Protein AF-A0A382EE33-F1 (afdb_monomer)

InterPro domains:
  IPR005311 Penicillin-binding protein, dimerisation domain [PF03717] (40-85)
  IPR036138 Penicillin-binding protein, dimerisation domain superfamily [SSF56519] (30-89)
  IPR050515 Class D beta-lactamase/transpeptidase [PTHR30627] (3-84)

Sequence (90 aa):
MIIGTTCVLIVSSFRLQYLEREFYNQKADNRHIKVEKMVSNRGSIFDRRGTPLAVSTPVNSVVINPREYLKDKEKLFLLSRILSSDSKEI

Solvent-accessible surface area (backbone atoms only — not comparable to full-atom values): 5984 Å² total; per-residue (Å²): 114,70,69,61,54,51,51,52,52,52,54,53,49,50,43,51,65,66,76,39,33,69,65,53,48,54,53,47,67,78,55,61,80,74,85,75,80,83,77,78,81,68,80,68,47,61,46,102,84,69,48,76,78,51,76,80,70,91,76,89,83,88,86,79,65,61,91,78,50,69,82,42,68,66,59,53,56,54,49,32,64,74,68,73,46,66,76,85,83,110

Nearest PDB structures (foldseek):
  8tom-assembly1_L  TM=2.143E-01  e=5.101E+00  Escherichia coli K-12
  8toe-assembly1_L  TM=2.377E-01  e=7.840E+00  Escherichia coli K-12

pLDDT: mean 70.05, std 10.77, range [48.53, 93.81]

Mean predicted aligned error: 16.32 Å

Foldseek 3Di:
DVVVVVVVVVVVVCCCVPVCVVVVVVVCVVPVPPPDDDDDADDFDADPVRHTPDHDDDDDDDDDDCVVVVVDVPVLVVVCVVVVHPSVVD

Structure (mmCIF, N/CA/C/O backbone):
data_AF-A0A382EE33-F1
#
_entry.id   AF-A0A382EE33-F1
#
loop_
_atom_site.group_PDB
_atom_site.id
_atom_site.type_symbol
_atom_site.label_atom_id
_atom_site.label_alt_id
_atom_site.label_comp_id
_atom_site.label_asym_id
_atom_site.label_entity_id
_atom_site.label_seq_id
_atom_site.pdbx_PDB_ins_code
_atom_site.Cartn_x
_atom_site.Cartn_y
_atom_site.Cartn_z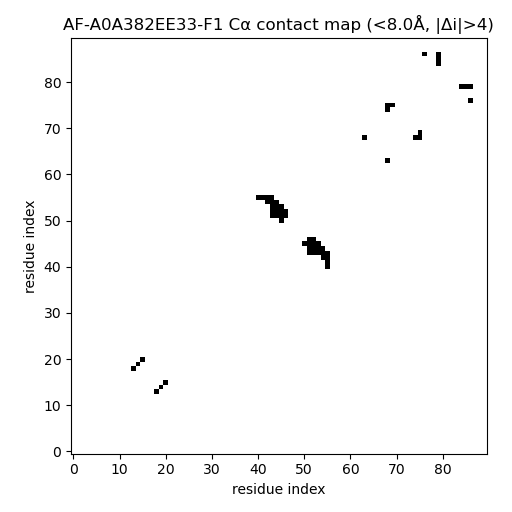
_atom_site.occupancy
_atom_site.B_iso_or_equiv
_atom_site.auth_seq_id
_atom_site.auth_comp_id
_atom_site.auth_asym_id
_atom_site.auth_atom_id
_atom_site.pdbx_PDB_model_num
ATOM 1 N N . MET A 1 1 ? 5.604 18.369 -44.160 1.00 66.94 1 MET A N 1
ATOM 2 C CA . MET A 1 1 ? 5.460 18.496 -42.690 1.00 66.94 1 MET A CA 1
ATOM 3 C C . MET A 1 1 ? 4.661 17.345 -42.079 1.00 66.94 1 MET A C 1
ATOM 5 O O . MET A 1 1 ? 5.194 16.679 -41.207 1.00 66.94 1 MET A O 1
ATOM 9 N N . ILE A 1 2 ? 3.457 17.044 -42.583 1.00 83.19 2 I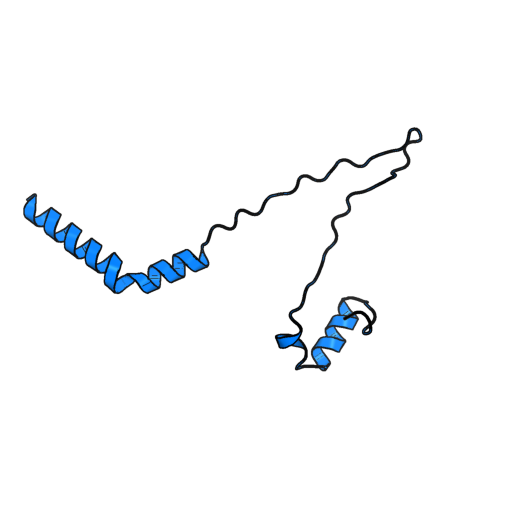LE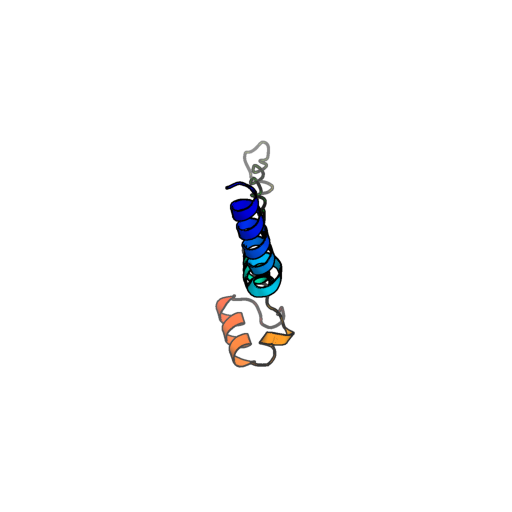 A N 1
ATOM 10 C CA . ILE A 1 2 ? 2.537 16.035 -42.012 1.00 83.19 2 ILE A CA 1
ATOM 11 C C . ILE A 1 2 ? 3.113 14.605 -42.019 1.00 83.19 2 ILE A C 1
ATOM 13 O O . ILE A 1 2 ? 3.048 13.904 -41.017 1.00 83.19 2 ILE A O 1
ATOM 17 N N . ILE A 1 3 ? 3.754 14.187 -43.114 1.00 89.81 3 ILE A N 1
ATOM 18 C CA . ILE A 1 3 ? 4.318 12.828 -43.238 1.00 89.81 3 ILE A CA 1
ATOM 19 C C . ILE A 1 3 ? 5.458 12.600 -42.231 1.00 89.81 3 ILE A C 1
ATOM 21 O O . ILE A 1 3 ? 5.545 11.543 -41.612 1.00 89.81 3 ILE A O 1
ATOM 25 N N . GLY A 1 4 ? 6.296 13.617 -42.008 1.00 90.75 4 GLY A N 1
ATOM 26 C CA . GLY A 1 4 ? 7.391 13.545 -41.038 1.00 90.75 4 GLY A CA 1
ATOM 27 C C . GLY A 1 4 ? 6.884 13.420 -39.603 1.00 90.75 4 GLY A C 1
ATOM 28 O O . GLY A 1 4 ? 7.361 12.572 -38.854 1.00 90.75 4 GLY A O 1
ATOM 29 N N . THR A 1 5 ? 5.865 14.199 -39.232 1.00 90.19 5 THR A N 1
ATOM 30 C CA . THR A 1 5 ? 5.262 14.115 -37.895 1.00 90.19 5 THR A CA 1
ATOM 31 C C . THR A 1 5 ? 4.576 12.773 -37.660 1.00 90.19 5 THR A C 1
ATOM 33 O O . THR A 1 5 ? 4.714 12.201 -36.581 1.00 90.19 5 THR A O 1
ATOM 36 N N . THR A 1 6 ? 3.902 12.220 -38.672 1.00 92.62 6 THR A N 1
ATOM 37 C CA . THR A 1 6 ? 3.267 10.901 -38.565 1.00 92.62 6 THR A CA 1
ATOM 38 C C . THR A 1 6 ? 4.304 9.799 -38.354 1.00 92.62 6 THR A C 1
ATOM 40 O O . THR A 1 6 ? 4.127 8.966 -37.468 1.00 92.62 6 THR A O 1
ATOM 43 N N . CYS A 1 7 ? 5.427 9.825 -39.079 1.00 93.81 7 CYS A N 1
ATOM 44 C CA . CYS A 1 7 ? 6.508 8.858 -38.873 1.00 93.81 7 CYS A CA 1
ATOM 45 C C . CYS A 1 7 ? 7.099 8.925 -37.456 1.00 93.81 7 CYS A C 1
ATOM 47 O O . CYS A 1 7 ? 7.338 7.886 -36.844 1.00 93.81 7 CYS A O 1
ATOM 49 N N . VAL A 1 8 ? 7.281 10.125 -36.896 1.00 93.62 8 VAL A N 1
ATOM 50 C CA . VAL A 1 8 ? 7.792 10.292 -35.523 1.00 93.62 8 VAL A CA 1
ATOM 51 C C . VAL A 1 8 ? 6.835 9.694 -34.488 1.00 93.62 8 VAL A C 1
ATOM 53 O O . VAL A 1 8 ? 7.279 9.014 -33.561 1.00 93.62 8 VAL A O 1
ATOM 56 N N . LEU A 1 9 ? 5.523 9.884 -34.658 1.00 91.25 9 LEU A N 1
ATOM 57 C CA . LEU A 1 9 ? 4.519 9.301 -33.762 1.00 91.25 9 LEU A CA 1
ATOM 58 C C . LEU A 1 9 ? 4.507 7.770 -33.825 1.00 91.25 9 LEU A C 1
ATOM 60 O O . LEU A 1 9 ? 4.387 7.119 -32.785 1.00 91.25 9 LEU A O 1
ATOM 64 N N . ILE A 1 10 ? 4.675 7.198 -35.021 1.00 93.50 10 ILE A N 1
ATOM 65 C CA . ILE A 1 10 ? 4.729 5.743 -35.218 1.00 93.50 10 ILE A CA 1
ATOM 66 C C . ILE A 1 10 ? 5.955 5.154 -34.513 1.00 93.50 10 ILE A C 1
ATOM 68 O O . ILE A 1 10 ? 5.821 4.203 -33.744 1.00 93.50 10 ILE A O 1
ATOM 72 N N . VAL A 1 11 ? 7.135 5.751 -34.705 1.00 92.94 11 VAL A N 1
ATOM 73 C CA . VAL A 1 11 ? 8.376 5.291 -34.059 1.00 92.94 11 VAL A CA 1
ATOM 74 C C . VAL A 1 11 ? 8.287 5.412 -32.535 1.00 92.94 11 VAL A C 1
ATOM 76 O O . VAL A 1 11 ? 8.636 4.473 -31.821 1.00 92.94 11 VAL A O 1
ATOM 79 N N . SER A 1 12 ? 7.774 6.536 -32.026 1.00 87.81 12 SER A N 1
ATOM 80 C CA . SER A 1 12 ? 7.588 6.746 -30.585 1.00 87.81 12 SER A CA 1
ATOM 81 C C . SER A 1 12 ? 6.626 5.717 -29.977 1.00 87.81 12 SER A C 1
ATOM 83 O O . SER A 1 12 ? 6.920 5.120 -28.941 1.00 87.81 12 SER A O 1
ATOM 85 N N . SER A 1 13 ? 5.515 5.435 -30.665 1.00 88.25 13 SER A N 1
ATOM 86 C CA . SER A 1 13 ? 4.531 4.437 -30.227 1.00 88.25 13 SER A CA 1
ATOM 87 C C . SER A 1 13 ? 5.118 3.028 -30.203 1.00 88.25 13 SER A C 1
ATOM 89 O O . SER A 1 13 ? 4.921 2.301 -29.232 1.00 88.25 13 SER A O 1
ATOM 91 N N . PHE A 1 14 ? 5.881 2.651 -31.232 1.00 89.19 14 PHE A N 1
ATOM 92 C CA . PHE A 1 14 ? 6.547 1.351 -31.283 1.00 89.19 14 PHE A CA 1
ATOM 93 C C . PHE A 1 14 ? 7.571 1.194 -30.150 1.00 89.19 14 PHE A C 1
ATOM 95 O O . PHE A 1 14 ? 7.620 0.150 -29.496 1.00 89.19 14 PHE A O 1
ATOM 102 N N . ARG A 1 15 ? 8.336 2.254 -29.849 1.00 83.56 15 ARG A N 1
ATOM 103 C CA . ARG A 1 15 ? 9.286 2.268 -28.728 1.00 83.56 15 ARG A CA 1
ATOM 104 C C . ARG A 1 15 ? 8.586 2.019 -27.392 1.00 83.56 15 ARG A C 1
ATOM 106 O O . ARG A 1 15 ? 9.013 1.153 -26.632 1.00 83.56 15 ARG A O 1
ATOM 113 N N . LEU A 1 16 ? 7.486 2.727 -27.134 1.00 82.38 16 LEU A N 1
ATOM 114 C CA . LEU A 1 16 ? 6.739 2.605 -25.881 1.00 82.38 16 LEU A CA 1
ATOM 115 C C . LEU A 1 16 ? 6.073 1.227 -25.730 1.00 82.38 16 LEU A C 1
ATOM 117 O O . LEU A 1 16 ? 6.050 0.667 -24.637 1.00 82.38 16 LEU A O 1
ATOM 121 N N . GLN A 1 17 ? 5.546 0.672 -26.826 1.00 79.19 17 GLN A N 1
ATOM 122 C CA . GLN A 1 17 ? 4.798 -0.589 -26.810 1.00 79.19 17 GLN A CA 1
ATOM 123 C C . GLN A 1 17 ? 5.665 -1.849 -26.840 1.00 79.19 17 GLN A C 1
ATOM 125 O O . GLN A 1 17 ? 5.191 -2.891 -26.392 1.00 79.19 17 GLN A O 1
ATOM 130 N N . TYR A 1 18 ? 6.884 -1.794 -27.385 1.00 78.75 18 TYR A N 1
ATOM 131 C CA . TYR A 1 18 ? 7.726 -2.984 -27.550 1.00 78.75 18 TYR A CA 1
ATOM 132 C C . TYR A 1 18 ? 8.980 -2.956 -26.673 1.00 78.75 18 TYR A C 1
ATOM 134 O O . TYR A 1 18 ? 9.264 -3.943 -26.004 1.00 78.75 18 TYR A O 1
ATOM 142 N N . LEU A 1 19 ? 9.705 -1.830 -26.621 1.00 74.56 19 LEU A N 1
ATOM 143 C CA . LEU A 1 19 ? 10.938 -1.736 -25.828 1.00 74.56 19 LEU A CA 1
ATOM 144 C C . LEU A 1 19 ? 10.652 -1.467 -24.347 1.00 74.56 19 LEU A C 1
ATOM 146 O O . LEU A 1 19 ? 11.328 -2.006 -23.480 1.00 74.56 19 LEU A O 1
ATOM 150 N N . GLU A 1 20 ? 9.657 -0.633 -24.046 1.00 71.31 20 GLU A N 1
ATOM 151 C CA . GLU A 1 20 ? 9.411 -0.157 -22.675 1.00 71.31 20 GLU A CA 1
ATOM 152 C C . GLU A 1 20 ? 8.192 -0.830 -22.014 1.00 71.31 20 GLU A C 1
ATOM 15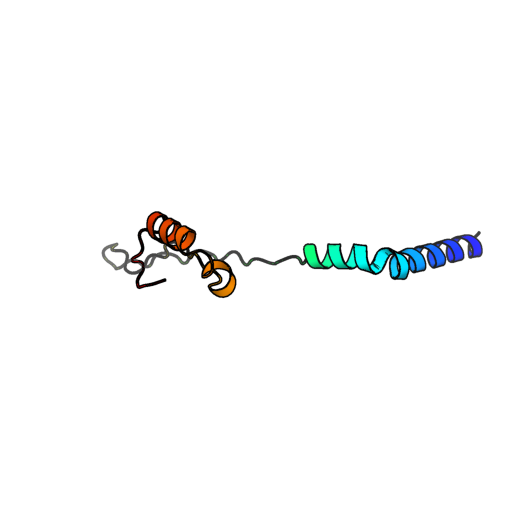4 O O . GLU A 1 20 ? 7.810 -0.485 -20.894 1.00 71.31 20 GLU A O 1
ATOM 159 N N . ARG A 1 21 ? 7.600 -1.835 -22.674 1.00 70.44 21 ARG A N 1
ATOM 160 C CA . ARG A 1 21 ? 6.384 -2.525 -22.216 1.00 70.44 21 ARG A CA 1
ATOM 161 C C . ARG A 1 21 ? 6.532 -3.140 -20.833 1.00 70.44 21 ARG A C 1
ATOM 163 O O . ARG A 1 21 ? 5.670 -2.935 -19.987 1.00 70.44 21 ARG A O 1
ATOM 170 N N . GLU A 1 22 ? 7.608 -3.882 -20.595 1.00 65.88 22 GLU A N 1
ATOM 171 C CA . GLU A 1 22 ? 7.837 -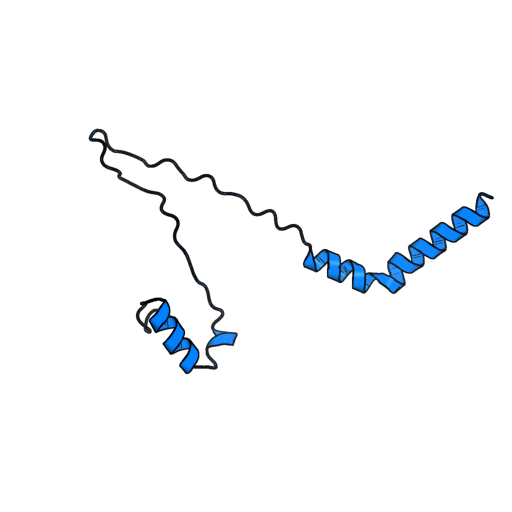4.553 -19.309 1.00 65.88 22 GLU A CA 1
ATOM 172 C C . GLU A 1 22 ? 8.019 -3.543 -18.171 1.00 65.88 22 GLU A C 1
ATOM 174 O O . GLU A 1 22 ? 7.446 -3.706 -17.096 1.00 65.88 22 GLU A O 1
ATOM 179 N N . PHE A 1 23 ? 8.724 -2.441 -18.433 1.00 71.62 23 PHE A N 1
ATOM 180 C CA . PHE A 1 23 ? 8.941 -1.369 -17.464 1.00 71.62 23 PHE A CA 1
ATOM 181 C C . PHE A 1 23 ? 7.644 -0.636 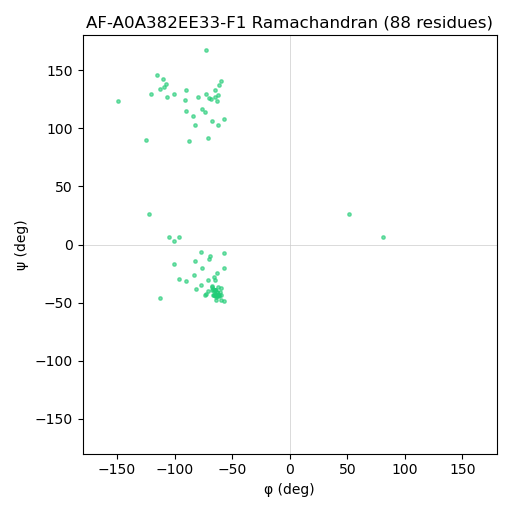-17.089 1.00 71.62 23 PHE A C 1
ATOM 183 O O . PHE A 1 23 ? 7.403 -0.352 -15.911 1.00 71.62 23 PHE A O 1
ATOM 190 N N . TYR A 1 24 ? 6.792 -0.327 -18.072 1.00 65.75 24 TYR A N 1
ATOM 191 C CA . TYR A 1 24 ? 5.517 0.345 -17.814 1.00 65.75 24 TYR A CA 1
ATOM 192 C C . TYR A 1 24 ? 4.450 -0.589 -17.244 1.00 65.75 24 TYR A C 1
ATOM 194 O O . TYR A 1 24 ? 3.706 -0.157 -16.365 1.00 65.75 24 TYR A O 1
ATOM 202 N N . ASN A 1 25 ? 4.415 -1.859 -17.654 1.00 68.31 25 ASN A N 1
ATOM 203 C CA . ASN A 1 25 ? 3.531 -2.860 -17.056 1.00 68.31 25 ASN A CA 1
ATOM 204 C C . ASN A 1 25 ? 3.887 -3.109 -15.590 1.00 68.31 25 ASN A C 1
ATOM 206 O O . ASN A 1 25 ? 3.008 -3.038 -14.742 1.00 68.31 25 ASN A O 1
ATOM 210 N N . GLN A 1 26 ? 5.172 -3.261 -15.259 1.00 66.12 26 GLN A N 1
ATOM 211 C CA . GLN A 1 26 ? 5.605 -3.413 -13.868 1.00 66.12 26 GLN A CA 1
ATOM 212 C C . GLN A 1 26 ? 5.213 -2.200 -13.005 1.00 66.12 26 GLN A C 1
ATOM 214 O O . GLN A 1 26 ? 4.811 -2.338 -11.850 1.00 66.12 26 GLN A O 1
ATOM 219 N N . LYS A 1 27 ? 5.284 -0.986 -13.564 1.00 66.69 27 LYS A N 1
ATOM 220 C CA . LYS A 1 27 ? 4.808 0.231 -12.889 1.00 66.69 27 LYS A CA 1
ATOM 221 C C . LYS A 1 27 ? 3.285 0.309 -12.770 1.00 66.69 27 LYS A C 1
ATOM 223 O O . LYS A 1 27 ? 2.818 0.954 -11.834 1.00 66.69 27 LYS A O 1
ATOM 228 N N . ALA A 1 28 ? 2.537 -0.270 -13.705 1.00 63.66 28 ALA A N 1
ATOM 229 C CA . ALA A 1 28 ? 1.080 -0.346 -13.652 1.00 63.66 28 ALA A CA 1
ATOM 230 C C . ALA A 1 28 ? 0.622 -1.377 -12.611 1.00 63.66 28 ALA A C 1
ATOM 232 O O . ALA A 1 28 ? -0.231 -1.057 -11.787 1.00 63.66 28 ALA A O 1
ATOM 233 N N . ASP A 1 29 ? 1.260 -2.548 -12.570 1.00 62.62 29 ASP A N 1
ATOM 234 C CA . ASP A 1 29 ? 1.001 -3.595 -11.577 1.00 62.62 29 ASP A CA 1
ATOM 235 C C . ASP A 1 29 ? 1.296 -3.095 -10.157 1.00 62.62 29 ASP A C 1
ATOM 237 O O . ASP A 1 29 ? 0.467 -3.227 -9.257 1.00 62.62 29 ASP A O 1
ATOM 241 N N . ASN A 1 30 ? 2.421 -2.396 -9.968 1.00 60.69 30 ASN A N 1
ATOM 242 C CA . ASN A 1 30 ? 2.786 -1.804 -8.676 1.00 60.69 30 ASN A CA 1
ATOM 243 C C . ASN A 1 30 ? 1.902 -0.617 -8.259 1.00 60.69 30 ASN A C 1
ATOM 245 O O . ASN A 1 30 ? 1.984 -0.157 -7.120 1.00 60.69 30 ASN A O 1
ATOM 249 N N . ARG A 1 31 ? 1.089 -0.080 -9.173 1.00 58.44 31 ARG A N 1
ATOM 250 C CA . ARG A 1 31 ? 0.193 1.058 -8.926 1.00 58.44 31 ARG A CA 1
ATOM 251 C C . ARG A 1 31 ? -1.256 0.712 -9.214 1.00 58.44 31 ARG A C 1
ATOM 253 O O . ARG A 1 31 ? -2.036 1.613 -9.525 1.00 58.44 31 ARG A O 1
ATOM 260 N N . HIS A 1 32 ? -1.629 -0.563 -9.106 1.00 58.00 32 HIS A N 1
ATOM 261 C CA . HIS A 1 32 ? -3.031 -0.934 -9.147 1.00 58.00 32 HIS A CA 1
ATOM 262 C C . HIS A 1 32 ? -3.739 -0.160 -8.031 1.00 58.00 32 HIS A C 1
ATOM 264 O O . HIS A 1 32 ? -3.482 -0.376 -6.846 1.00 58.00 32 HIS A O 1
ATOM 270 N N . ILE A 1 33 ? -4.542 0.833 -8.417 1.00 58.41 33 ILE A N 1
ATOM 271 C CA . ILE A 1 33 ? -5.223 1.730 -7.490 1.00 58.41 33 ILE A CA 1
ATOM 272 C C . ILE A 1 33 ? -6.157 0.855 -6.663 1.00 58.41 33 ILE A C 1
ATOM 274 O O . ILE A 1 33 ? -7.198 0.405 -7.140 1.00 58.41 33 ILE A O 1
ATOM 278 N N . LYS A 1 34 ? -5.762 0.566 -5.424 1.00 58.09 34 LYS A N 1
ATOM 279 C CA . LYS A 1 34 ? -6.579 -0.217 -4.512 1.00 58.09 34 LYS A CA 1
ATOM 280 C C . LYS A 1 34 ? -7.595 0.732 -3.894 1.00 58.09 34 LYS A C 1
ATOM 282 O O . LYS A 1 34 ? -7.260 1.556 -3.047 1.00 58.09 34 LYS A O 1
ATOM 287 N N . VAL A 1 35 ? -8.830 0.664 -4.381 1.00 60.16 35 VAL A N 1
ATOM 288 C CA . VAL A 1 35 ? -9.950 1.409 -3.800 1.00 60.16 35 VAL A CA 1
ATOM 289 C C . VAL A 1 35 ? -10.285 0.762 -2.457 1.00 60.16 35 VAL A C 1
A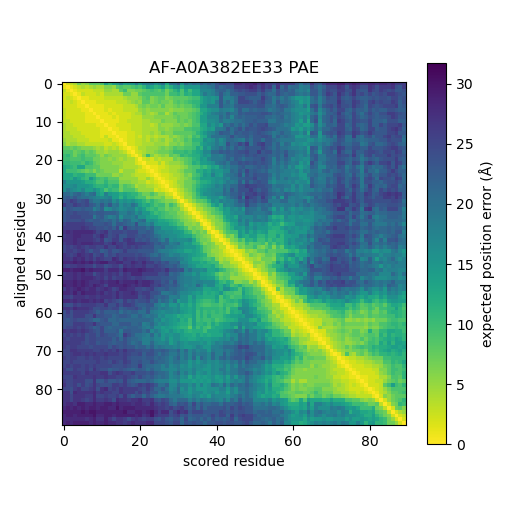TOM 291 O O . VAL A 1 35 ? -11.050 -0.198 -2.388 1.00 60.16 35 VAL A O 1
ATOM 294 N N . GLU A 1 36 ? -9.671 1.259 -1.388 1.00 62.97 36 GLU A N 1
ATOM 295 C CA . GLU A 1 36 ? -10.009 0.868 -0.022 1.00 62.97 36 GLU A CA 1
ATOM 296 C C . GLU A 1 36 ? -11.318 1.561 0.377 1.00 62.97 36 GLU A C 1
ATOM 298 O O . GLU A 1 36 ? -11.418 2.791 0.408 1.00 62.97 36 GLU A O 1
ATOM 303 N N . LYS A 1 37 ? -12.362 0.773 0.648 1.00 60.06 37 LYS A N 1
ATOM 304 C CA . LYS A 1 37 ? -13.644 1.307 1.119 1.00 60.06 37 LYS A CA 1
ATOM 305 C C . LYS A 1 37 ? -13.485 1.751 2.571 1.00 60.06 37 LYS A C 1
ATOM 307 O O . LYS A 1 37 ? -13.326 0.912 3.453 1.00 60.06 37 LYS A O 1
ATOM 312 N N . MET A 1 38 ? -13.587 3.053 2.834 1.00 64.75 38 MET A N 1
ATOM 313 C CA . MET A 1 38 ? -13.736 3.551 4.203 1.00 64.75 38 MET 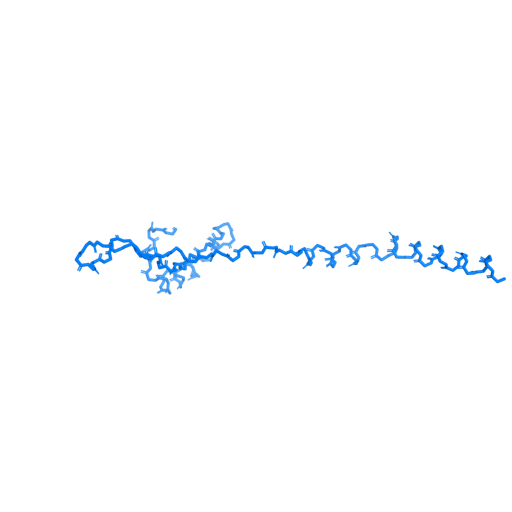A CA 1
ATOM 314 C C . MET A 1 38 ? -15.106 3.122 4.737 1.00 64.75 38 MET A C 1
ATOM 316 O O . MET A 1 38 ? -16.144 3.632 4.315 1.00 64.75 38 MET A O 1
ATOM 320 N N . VAL A 1 39 ? -15.116 2.143 5.639 1.00 67.00 39 VAL A N 1
ATOM 321 C CA . VAL A 1 39 ? -16.320 1.748 6.374 1.00 67.00 39 VAL A CA 1
ATOM 322 C C . VAL A 1 39 ? -16.701 2.875 7.329 1.00 67.00 39 VAL A C 1
ATOM 324 O O . VAL A 1 39 ? -15.889 3.317 8.134 1.00 67.00 39 VAL A O 1
ATOM 327 N N . SER A 1 40 ? -17.943 3.349 7.237 1.00 58.72 40 SER A N 1
ATOM 328 C CA . SER A 1 40 ? -18.507 4.258 8.234 1.00 58.72 40 SER A CA 1
ATOM 329 C C . SER A 1 40 ? -18.799 3.473 9.514 1.00 58.72 40 SER A C 1
ATOM 331 O O . SER A 1 40 ? -19.423 2.409 9.465 1.00 58.72 40 SER A O 1
ATOM 333 N N . ASN A 1 41 ? -18.338 3.976 10.659 1.00 64.31 41 ASN A N 1
ATOM 334 C CA . ASN A 1 41 ? -18.590 3.345 11.950 1.00 64.31 41 ASN A CA 1
ATOM 335 C C . ASN A 1 41 ? -20.105 3.347 12.222 1.00 64.31 41 ASN A C 1
ATOM 337 O O . ASN A 1 41 ? -20.739 4.403 12.211 1.00 64.31 41 ASN A O 1
ATOM 341 N N . ARG A 1 42 ? -20.700 2.167 12.462 1.00 61.56 42 ARG A N 1
ATOM 342 C CA . ARG A 1 42 ? -22.115 2.068 12.862 1.00 61.56 42 ARG A CA 1
ATOM 343 C C . ARG A 1 42 ? -22.317 2.805 14.190 1.00 61.56 42 ARG A C 1
ATOM 345 O O . ARG A 1 42 ? -21.508 2.654 15.103 1.00 61.56 42 ARG A O 1
ATOM 352 N N . GLY A 1 43 ? -23.405 3.568 14.300 1.00 67.00 43 GLY A N 1
ATOM 353 C CA . GLY A 1 43 ? -23.790 4.217 15.554 1.00 67.00 43 GLY A CA 1
ATOM 354 C C . GLY A 1 43 ? -24.023 3.193 16.669 1.00 67.00 43 GLY A C 1
ATOM 355 O O . GLY A 1 43 ? -24.565 2.114 16.423 1.00 67.00 43 GLY A O 1
ATOM 356 N N . SER A 1 44 ? -23.595 3.521 17.887 1.00 65.06 44 SER A N 1
ATOM 357 C CA . SER A 1 44 ? -23.810 2.687 19.074 1.00 65.06 44 SER A CA 1
ATOM 358 C C . SER A 1 44 ? -25.305 2.585 19.397 1.00 65.06 44 SER A C 1
ATOM 360 O O . SER A 1 44 ? -26.004 3.598 19.410 1.00 65.06 44 SER A O 1
ATOM 362 N N . ILE A 1 45 ? -25.804 1.373 19.665 1.00 66.00 45 ILE A N 1
ATOM 363 C CA . ILE A 1 45 ? -27.206 1.147 20.056 1.00 66.00 45 ILE A CA 1
ATOM 364 C C . ILE A 1 45 ? -27.301 1.201 21.585 1.00 66.00 45 ILE A C 1
ATOM 366 O O . ILE A 1 45 ? -26.608 0.452 22.281 1.00 66.00 45 ILE A O 1
ATOM 370 N N . PHE A 1 46 ? -28.168 2.076 22.098 1.00 67.75 46 PHE A N 1
ATOM 371 C CA . PHE A 1 46 ? -28.409 2.278 23.529 1.00 67.75 46 PHE A CA 1
ATOM 372 C C . PHE A 1 46 ? -29.801 1.771 23.927 1.00 67.75 46 PHE A C 1
ATOM 374 O O . PHE A 1 46 ? -30.762 1.923 23.173 1.00 67.75 46 PHE A O 1
ATOM 381 N N . ASP A 1 47 ? -29.913 1.183 25.117 1.00 70.00 47 ASP A N 1
ATOM 382 C CA . ASP A 1 47 ? -31.195 0.837 25.737 1.00 70.00 47 ASP A CA 1
ATOM 383 C C . ASP A 1 47 ? -31.928 2.097 26.252 1.00 70.00 47 ASP A C 1
ATOM 385 O O . ASP A 1 47 ? -31.335 3.167 26.397 1.00 70.00 47 ASP A O 1
ATOM 389 N N . ARG A 1 48 ? -33.215 1.984 26.606 1.00 77.06 48 ARG A N 1
ATOM 390 C CA . ARG A 1 48 ? -34.066 3.083 27.118 1.00 77.06 48 ARG A CA 1
ATOM 391 C C . ARG A 1 48 ? -33.503 3.765 28.371 1.00 77.06 48 ARG A C 1
ATOM 393 O O . ARG A 1 48 ? -33.900 4.879 28.695 1.00 77.06 48 ARG A O 1
ATOM 400 N N . ARG A 1 49 ? -32.599 3.091 29.091 1.00 72.06 49 ARG A N 1
ATOM 401 C CA . ARG A 1 49 ? -31.884 3.596 30.276 1.00 72.06 49 ARG A CA 1
ATOM 402 C C . ARG A 1 49 ? -30.495 4.174 29.969 1.00 72.06 49 ARG A C 1
ATOM 404 O O . ARG A 1 49 ? -29.780 4.517 30.904 1.00 72.06 49 ARG A O 1
ATOM 411 N N . GLY A 1 50 ? -30.115 4.292 28.696 1.00 65.75 50 GLY A N 1
ATOM 412 C CA . GLY A 1 50 ? -28.825 4.840 28.263 1.00 65.75 50 GLY A CA 1
ATOM 413 C C . GLY A 1 50 ? -27.659 3.849 28.327 1.00 65.75 50 GLY A C 1
ATOM 414 O O . GLY A 1 50 ? -26.516 4.237 28.102 1.00 65.75 50 GLY A O 1
ATOM 415 N N . THR A 1 51 ? -27.918 2.572 28.622 1.00 67.81 51 THR A N 1
ATOM 416 C CA . THR A 1 51 ? -26.877 1.538 28.670 1.00 67.81 51 THR A CA 1
ATOM 417 C C . THR A 1 51 ? -26.532 1.073 27.249 1.00 67.81 51 THR A C 1
ATOM 419 O O . THR A 1 51 ? -27.442 0.704 26.503 1.00 67.81 51 THR A O 1
ATOM 422 N N . PRO A 1 52 ? -25.252 1.086 26.834 1.00 67.44 52 PRO A N 1
ATOM 423 C CA . PRO A 1 52 ? -24.850 0.598 25.517 1.00 67.44 52 PRO A CA 1
ATOM 424 C C . PRO A 1 52 ? -24.993 -0.931 25.441 1.00 67.44 52 PRO A C 1
ATOM 426 O O . PRO A 1 52 ? -24.444 -1.643 26.278 1.00 67.44 52 PRO A O 1
ATOM 429 N N . LEU A 1 53 ? -25.717 -1.435 24.435 1.00 61.53 53 LEU A N 1
ATOM 430 C CA . LEU A 1 53 ? -25.935 -2.878 24.217 1.00 61.53 53 LEU A CA 1
ATOM 431 C C . LEU A 1 53 ? -24.957 -3.479 23.195 1.00 61.53 53 LEU A C 1
ATOM 433 O O . LEU A 1 53 ? -24.612 -4.653 23.287 1.00 61.53 53 LEU A O 1
ATOM 437 N N . ALA A 1 54 ? -24.500 -2.684 22.225 1.00 55.00 54 ALA A N 1
ATOM 438 C CA . ALA A 1 54 ? -23.486 -3.083 21.254 1.00 55.00 54 ALA A CA 1
ATOM 439 C C . ALA A 1 54 ? -22.663 -1.862 20.823 1.00 55.00 54 ALA A C 1
ATOM 441 O O . ALA A 1 54 ? -23.214 -0.865 20.346 1.00 55.00 54 ALA A O 1
ATOM 442 N N . VAL A 1 55 ? -21.343 -1.949 20.992 1.00 57.88 55 VAL A N 1
ATOM 443 C CA . VAL A 1 55 ? -20.377 -0.915 20.601 1.00 57.88 55 VAL A CA 1
ATOM 444 C C . VAL A 1 55 ? -19.504 -1.437 19.465 1.00 57.88 55 VAL A C 1
ATOM 446 O O . VAL A 1 55 ? -19.019 -2.564 19.513 1.00 57.88 55 VAL A O 1
ATOM 449 N N . SER A 1 56 ? -19.315 -0.624 18.427 1.00 56.66 56 SER A N 1
ATOM 450 C CA . SER A 1 56 ? -18.394 -0.944 17.333 1.00 56.66 56 SER A CA 1
ATOM 451 C C . SER A 1 56 ? -17.005 -0.442 17.713 1.00 56.66 56 SER A C 1
ATOM 453 O O . SER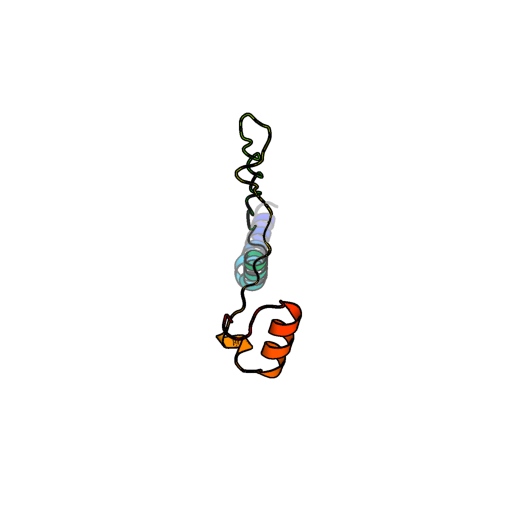 A 1 56 ? -16.669 0.711 17.450 1.00 56.66 56 SER A O 1
ATOM 455 N N . THR A 1 57 ? -16.217 -1.270 18.392 1.00 66.50 57 THR A N 1
ATOM 456 C CA . THR A 1 57 ? -14.817 -0.953 18.688 1.00 66.50 57 THR A CA 1
ATOM 457 C C . THR A 1 57 ? -13.917 -1.469 17.563 1.00 66.50 57 THR A C 1
ATOM 459 O O . THR A 1 57 ? -14.081 -2.611 17.125 1.00 66.50 57 THR A O 1
ATOM 462 N N . PRO A 1 58 ? -12.977 -0.652 17.052 1.00 60.16 58 PRO A N 1
ATOM 463 C CA . PRO A 1 58 ? -12.003 -1.130 16.082 1.00 60.16 58 PRO A CA 1
ATOM 464 C C . PRO A 1 58 ? -11.111 -2.184 16.748 1.00 60.16 58 PRO A C 1
ATOM 466 O O . PRO A 1 58 ? -10.540 -1.936 17.810 1.00 60.16 58 PRO A O 1
ATOM 469 N N . VAL A 1 59 ? -11.003 -3.359 16.126 1.00 67.19 59 VAL A N 1
ATOM 470 C CA . VAL A 1 59 ? -10.099 -4.431 16.560 1.00 67.19 59 VAL A CA 1
ATOM 471 C C . VAL A 1 59 ? -8.951 -4.558 15.570 1.00 67.19 59 VAL A C 1
ATOM 473 O O . VAL A 1 59 ? -9.154 -4.532 14.357 1.00 67.19 59 VAL A O 1
ATOM 476 N N . ASN A 1 60 ? -7.736 -4.695 16.092 1.00 61.94 60 ASN A N 1
ATOM 477 C CA . ASN A 1 60 ? -6.549 -4.926 15.281 1.00 61.94 60 ASN A CA 1
ATOM 478 C C . ASN A 1 60 ? -6.361 -6.438 15.123 1.00 61.94 60 ASN A C 1
ATOM 480 O O . ASN A 1 60 ? -6.110 -7.128 16.107 1.00 61.94 60 ASN A O 1
ATOM 484 N N . SER A 1 61 ? -6.478 -6.958 13.901 1.00 63.66 61 SER A N 1
ATOM 485 C CA . SER A 1 61 ? -6.158 -8.355 13.589 1.00 63.66 61 SER A CA 1
ATOM 486 C C . SER A 1 61 ? -4.778 -8.449 12.943 1.00 63.66 61 SER A C 1
ATOM 488 O O . SER A 1 61 ? -4.519 -7.764 11.953 1.00 63.66 61 SER A O 1
ATOM 490 N N . VAL A 1 62 ? -3.917 -9.326 13.455 1.00 65.88 62 VAL A N 1
ATOM 491 C CA . VAL A 1 62 ? -2.620 -9.651 12.846 1.00 65.88 62 VAL A CA 1
ATOM 492 C C . VAL A 1 62 ? -2.724 -11.041 12.226 1.00 65.88 62 VAL A C 1
ATOM 494 O O . VAL A 1 62 ? -3.132 -11.982 12.899 1.00 65.88 62 VAL A O 1
ATOM 497 N N . VAL A 1 63 ? -2.370 -11.174 10.946 1.00 67.56 63 VAL A N 1
ATOM 498 C CA . VAL A 1 63 ? -2.372 -12.456 10.224 1.00 67.56 63 VAL A CA 1
ATOM 499 C C . VAL A 1 63 ? -0.958 -12.733 9.735 1.00 67.56 63 VAL A C 1
ATOM 501 O O . VAL A 1 63 ? -0.342 -11.873 9.107 1.00 67.56 63 VAL A O 1
ATOM 504 N N . ILE A 1 64 ? -0.448 -13.931 10.016 1.00 71.56 64 ILE A N 1
ATOM 505 C CA . ILE A 1 64 ? 0.877 -14.382 9.578 1.00 71.56 64 ILE A CA 1
ATOM 506 C C . ILE A 1 64 ? 0.744 -15.554 8.606 1.00 71.56 64 ILE A C 1
ATOM 508 O O . ILE A 1 64 ? -0.154 -16.382 8.744 1.00 71.56 64 ILE A O 1
ATOM 512 N N . ASN A 1 65 ? 1.643 -15.644 7.622 1.00 74.81 65 ASN A N 1
ATOM 513 C CA . ASN A 1 65 ? 1.734 -16.817 6.754 1.00 74.81 65 ASN A CA 1
ATOM 514 C C . ASN A 1 65 ? 2.586 -17.898 7.446 1.00 74.81 65 ASN A C 1
ATOM 516 O O . ASN A 1 65 ? 3.809 -17.734 7.549 1.00 74.81 65 ASN A O 1
ATOM 520 N N . PRO A 1 66 ? 1.998 -19.026 7.882 1.00 68.62 66 PRO A N 1
ATOM 521 C CA . PRO A 1 66 ? 2.738 -20.040 8.623 1.00 68.62 66 PRO A CA 1
ATOM 522 C C . PRO A 1 66 ? 3.842 -20.696 7.781 1.00 68.62 66 PRO A C 1
ATOM 524 O O . PRO A 1 66 ? 4.892 -21.042 8.312 1.00 68.62 66 PRO A O 1
ATOM 527 N N . ARG A 1 67 ? 3.688 -20.818 6.454 1.00 69.94 67 ARG A N 1
ATOM 528 C CA . ARG A 1 67 ? 4.705 -21.478 5.605 1.00 69.94 67 ARG A CA 1
ATOM 529 C C . ARG A 1 67 ? 6.036 -20.725 5.555 1.00 69.94 67 ARG A C 1
ATOM 531 O O . ARG A 1 67 ? 7.081 -21.342 5.351 1.00 69.94 67 ARG A O 1
ATOM 538 N N . GLU A 1 68 ? 5.995 -19.410 5.739 1.00 70.44 68 GLU A N 1
ATOM 539 C CA . GLU A 1 68 ? 7.182 -18.553 5.742 1.00 70.44 68 GLU A CA 1
ATOM 540 C C . GLU A 1 68 ? 7.784 -18.407 7.146 1.00 70.44 68 GLU A C 1
ATOM 542 O O . GLU A 1 68 ? 9.004 -18.331 7.277 1.00 70.44 68 GLU A O 1
ATOM 547 N N . TYR A 1 69 ? 6.955 -18.450 8.196 1.00 67.38 69 TYR A N 1
ATOM 548 C CA . TYR A 1 69 ? 7.373 -18.159 9.574 1.00 67.38 69 TYR A CA 1
ATOM 549 C C . TYR A 1 69 ? 7.623 -19.391 10.463 1.00 67.38 69 TYR A C 1
ATOM 551 O O . TYR A 1 69 ? 8.335 -19.275 11.456 1.00 67.38 69 TYR A O 1
ATOM 559 N N . LEU A 1 70 ? 7.142 -20.588 10.101 1.00 66.62 70 LEU A N 1
ATOM 560 C CA . LEU A 1 70 ? 7.354 -21.824 10.883 1.00 66.62 70 LEU A CA 1
ATOM 561 C C . LEU A 1 70 ? 8.803 -22.346 10.879 1.00 66.62 70 LEU A C 1
ATOM 563 O O . LEU A 1 70 ? 9.128 -23.267 11.628 1.00 66.62 70 LEU A O 1
ATOM 567 N N . LYS A 1 71 ? 9.683 -21.788 10.038 1.00 67.38 71 LYS A N 1
ATOM 568 C CA . LYS A 1 71 ? 11.094 -22.203 9.957 1.00 67.38 71 LYS A CA 1
ATOM 569 C C . LYS A 1 71 ? 11.942 -21.679 11.117 1.00 67.38 71 LYS A C 1
ATOM 571 O O . LYS A 1 71 ? 12.998 -22.243 11.384 1.00 67.38 71 LYS A O 1
ATOM 576 N N . ASP A 1 72 ? 11.485 -20.631 11.799 1.00 71.94 72 ASP A N 1
ATOM 577 C CA . ASP A 1 72 ? 12.241 -19.931 12.835 1.00 71.94 72 ASP A CA 1
ATOM 578 C C . ASP A 1 72 ? 11.436 -19.900 14.143 1.00 71.94 72 ASP A C 1
ATOM 580 O O . ASP A 1 72 ? 10.613 -19.014 14.393 1.00 71.94 72 ASP A O 1
ATOM 584 N N . LYS A 1 73 ? 11.646 -20.930 14.970 1.00 69.81 73 LYS A N 1
ATOM 585 C CA . LYS A 1 73 ? 10.935 -21.111 16.246 1.00 69.81 73 LYS A CA 1
ATOM 586 C C . LYS A 1 73 ? 11.225 -19.991 17.252 1.00 69.81 73 LYS A C 1
ATOM 588 O O . LYS A 1 73 ? 10.386 -19.729 18.111 1.00 69.81 73 LYS A O 1
ATOM 593 N N . GLU A 1 74 ? 12.366 -19.312 17.140 1.00 73.44 74 GLU A N 1
ATOM 594 C CA . GLU A 1 74 ? 12.725 -18.203 18.033 1.00 73.44 74 GLU A CA 1
ATOM 595 C C . GLU A 1 74 ? 11.855 -16.969 17.763 1.00 73.44 74 GLU A C 1
ATOM 597 O O . GLU A 1 74 ? 11.365 -16.328 18.696 1.00 73.44 74 GLU A O 1
ATOM 602 N N . LYS A 1 75 ? 11.568 -16.677 16.488 1.00 73.19 75 LYS A N 1
ATOM 603 C CA . LYS A 1 75 ? 10.674 -15.571 16.108 1.00 73.19 75 LYS A CA 1
ATOM 604 C C . LYS A 1 75 ? 9.228 -15.810 16.523 1.00 73.19 75 LYS A C 1
ATOM 606 O O . LYS A 1 75 ? 8.558 -14.862 16.924 1.00 73.19 75 LYS A O 1
ATOM 611 N N . LEU A 1 76 ? 8.765 -17.058 16.475 1.00 73.38 76 LEU A N 1
ATOM 612 C CA . LEU A 1 76 ? 7.443 -17.447 16.978 1.00 73.38 76 LEU A CA 1
ATOM 613 C C . LEU A 1 76 ? 7.290 -17.142 18.472 1.00 73.38 76 LEU A C 1
ATOM 615 O O . LEU A 1 76 ? 6.287 -16.559 18.876 1.00 73.38 76 LEU A O 1
ATOM 619 N N . PHE A 1 77 ? 8.312 -17.452 19.272 1.00 74.44 77 PHE A N 1
ATOM 620 C CA . PHE A 1 77 ? 8.304 -17.177 20.710 1.00 74.44 77 PHE A CA 1
ATOM 621 C C . PHE A 1 77 ? 8.342 -15.673 21.034 1.00 74.44 77 PHE A C 1
ATOM 623 O O . PHE A 1 77 ? 7.699 -15.203 21.974 1.00 74.44 77 PHE A O 1
ATOM 630 N N . LEU A 1 78 ? 9.074 -14.882 20.243 1.00 76.44 78 LEU A N 1
ATOM 631 C CA . LEU A 1 78 ? 9.058 -13.422 20.375 1.00 76.44 78 LEU A CA 1
ATOM 632 C C . LEU A 1 78 ? 7.689 -12.833 20.011 1.00 76.44 78 LEU A C 1
ATOM 634 O O . LEU A 1 78 ? 7.205 -11.936 20.701 1.00 76.44 78 LEU A O 1
ATOM 638 N N . LEU A 1 79 ? 7.048 -13.356 18.963 1.00 73.31 79 LEU A N 1
ATOM 639 C CA . LEU A 1 79 ? 5.741 -12.889 18.511 1.00 73.31 79 LEU A CA 1
ATOM 640 C C . LEU A 1 79 ? 4.643 -13.191 19.541 1.00 73.31 79 LEU A C 1
ATOM 642 O O . LEU A 1 79 ? 3.851 -12.302 19.853 1.00 73.31 79 LEU A O 1
ATOM 646 N N . SER A 1 80 ? 4.639 -14.393 20.131 1.00 72.44 80 SER A N 1
ATOM 647 C CA . SER A 1 80 ? 3.687 -14.760 21.190 1.00 72.44 80 SER A CA 1
ATOM 648 C C . SER A 1 80 ? 3.844 -13.879 22.431 1.00 72.44 80 SER A C 1
ATOM 650 O O . SER A 1 80 ? 2.855 -13.479 23.044 1.00 72.44 80 SER A O 1
ATOM 652 N N . ARG A 1 81 ? 5.083 -13.494 22.770 1.00 74.56 81 ARG A N 1
ATOM 653 C CA . ARG A 1 81 ? 5.362 -12.581 23.886 1.00 74.56 81 ARG A CA 1
ATOM 654 C C . ARG A 1 81 ? 4.847 -11.162 23.635 1.00 74.56 81 ARG A C 1
ATOM 656 O O . ARG A 1 81 ? 4.349 -10.537 24.563 1.00 74.56 81 ARG A O 1
ATOM 663 N N . ILE A 1 82 ? 4.960 -10.658 22.404 1.00 76.12 82 ILE A N 1
ATOM 664 C CA . ILE A 1 82 ? 4.474 -9.319 22.030 1.00 76.12 82 ILE A CA 1
ATOM 665 C C . ILE A 1 82 ? 2.943 -9.294 21.957 1.00 76.12 82 ILE A C 1
ATOM 667 O O . ILE A 1 82 ? 2.326 -8.356 22.457 1.00 76.12 82 ILE A O 1
ATOM 671 N N . LEU A 1 83 ? 2.320 -10.325 21.375 1.00 74.44 83 LEU A N 1
ATOM 672 C CA . LEU A 1 83 ? 0.860 -10.404 21.261 1.00 74.44 83 LEU A CA 1
ATOM 673 C C . LEU A 1 83 ? 0.154 -10.813 22.560 1.00 74.44 83 LEU A C 1
ATOM 675 O O . LEU A 1 83 ? -1.072 -10.765 22.601 1.00 74.44 83 LEU A O 1
ATOM 679 N N . SER A 1 84 ? 0.891 -11.186 23.616 1.00 65.56 84 SER A N 1
ATOM 680 C CA . SER A 1 84 ? 0.325 -11.630 24.904 1.00 65.56 84 SER A CA 1
ATOM 681 C C . SER A 1 84 ? -0.727 -12.745 24.754 1.00 65.56 84 SER A C 1
ATOM 683 O O . SER A 1 84 ? -1.629 -12.870 25.578 1.00 65.56 84 SER A O 1
ATOM 685 N N . SER A 1 85 ? -0.619 -13.531 23.679 1.00 62.03 85 SER A N 1
ATOM 686 C CA . SER A 1 85 ? -1.547 -14.597 23.300 1.00 62.03 85 SER A CA 1
ATOM 687 C C . SER A 1 85 ? -0.876 -15.945 23.559 1.00 62.03 85 SER A C 1
ATOM 689 O O . SER A 1 85 ? 0.332 -16.097 23.336 1.00 62.03 85 SER A O 1
ATOM 691 N N . ASP A 1 86 ? -1.633 -16.896 24.110 1.00 50.56 86 ASP A N 1
ATOM 692 C CA . ASP A 1 86 ? -1.122 -18.210 24.491 1.00 50.56 86 ASP A CA 1
ATOM 693 C C . ASP A 1 86 ? -0.623 -18.946 23.240 1.00 50.56 86 ASP A C 1
ATOM 695 O O . ASP A 1 86 ? -1.328 -19.067 22.241 1.00 50.56 86 ASP A O 1
ATOM 699 N N . SER A 1 87 ? 0.612 -19.446 23.290 1.00 54.50 87 SER A N 1
ATOM 700 C CA . SER A 1 87 ? 1.274 -20.154 22.185 1.00 54.50 87 SER A CA 1
ATOM 701 C C . SER A 1 87 ? 0.519 -21.389 21.660 1.00 54.50 87 SER A C 1
ATOM 703 O O . SER A 1 87 ? 0.947 -21.967 20.667 1.00 54.50 87 SER A O 1
ATOM 705 N N . LYS A 1 88 ? -0.576 -21.813 22.311 1.00 53.41 88 LYS A N 1
ATOM 706 C CA . LYS A 1 88 ? -1.496 -22.852 21.823 1.00 53.41 88 LYS A CA 1
ATOM 707 C C . LYS A 1 88 ? -2.553 -22.378 20.818 1.00 53.41 88 LYS A C 1
ATOM 709 O O . LYS A 1 88 ? -3.179 -23.240 20.208 1.00 53.41 88 LYS A O 1
ATOM 714 N N . GLU A 1 89 ? -2.774 -21.075 20.654 1.00 52.16 89 GLU A N 1
ATOM 715 C CA . GLU A 1 89 ? -3.769 -20.528 19.711 1.00 52.16 89 GLU A CA 1
ATOM 716 C C . GLU A 1 89 ? -3.160 -20.015 18.388 1.00 52.16 89 GLU A C 1
ATOM 718 O O . GLU A 1 89 ? -3.893 -19.505 17.539 1.00 52.16 89 GLU A O 1
ATOM 723 N N . ILE A 1 90 ? -1.840 -20.169 18.197 1.00 48.53 90 ILE A N 1
ATOM 724 C CA . ILE A 1 90 ? -1.081 -19.743 17.002 1.00 48.53 90 ILE A CA 1
ATOM 725 C C . ILE A 1 90 ? -0.721 -20.944 16.122 1.00 48.53 90 ILE A C 1
ATOM 727 O O . ILE A 1 90 ? -0.242 -21.959 16.676 1.00 48.53 90 ILE A O 1
#

Organism: NCBI:txid408172

Radius of gyration: 27.49 Å; Cα contacts (8 Å, |Δi|>4): 30; chains: 1; bounding box: 47×41×74 Å

Secondary structure (DSSP, 8-state):
-HHHHHHHHHHHHHIIIIISHHHHHHHHHTT-------PPPPPPEE-TTS-EEE-----------HHHHTT-HHHHHHHHHHHT--TT--